Protein AF-A0AAD2Z6M3-F1 (afdb_monomer_lite)

Sequence (151 aa):
MSEIKVYGLDSSLIHDADPKDGFVVDVVRFNDYVELEKKYQALVGENAAAIEAVRIFSNATEQLTEIIGDEIGMDGVSKLLHGFSIVGSMPATTQALNEIKAQGVDEFAAEMESITDIDSLGKTRKRIAHRFITLATKFAASLRGSHEIKS

pLDDT: mean 70.18, std 15.25, range [37.12, 94.5]

Radius of gyration: 27.06 Å; chains: 1; bounding box: 50×59×63 Å

Foldseek 3Di:
DDDDDDDDDDPVVDDDDDPPPPDDDPDDDPVVVVVVVVVVVVVVVVVVVVVVVVVVVVVVCVVCPVPVCPPPHPVNVVVVVVVVVPVVCPVVVQLVVLLVQLVVLLVVLVVLVVVLPPPPDDPVRSVVSVVVSVVSNVSSCVSNVNDPPDD

Structure (mmCIF, N/CA/C/O backbone):
data_AF-A0AAD2Z6M3-F1
#
_entry.id   AF-A0AAD2Z6M3-F1
#
loop_
_atom_site.group_PDB
_atom_site.id
_atom_site.type_symbol
_atom_site.label_atom_id
_atom_site.label_alt_id
_atom_site.label_comp_id
_atom_site.label_asym_id
_atom_site.label_entity_id
_atom_site.label_seq_id
_atom_site.pdbx_PDB_ins_code
_atom_site.Cartn_x
_atom_site.Cartn_y
_atom_site.Cartn_z
_atom_site.occupancy
_atom_site.B_iso_or_equiv
_atom_site.auth_seq_id
_atom_site.auth_comp_id
_atom_site.auth_asym_id
_atom_site.auth_atom_id
_atom_site.pdbx_PDB_model_num
ATOM 1 N N . MET A 1 1 ? -16.300 -17.361 -11.076 1.00 47.34 1 MET A N 1
ATOM 2 C CA . MET A 1 1 ? -15.440 -18.371 -10.431 1.00 47.34 1 MET A CA 1
ATOM 3 C C . MET A 1 1 ? -15.048 -19.379 -11.490 1.00 47.34 1 MET A C 1
ATOM 5 O O . MET A 1 1 ? -15.938 -19.941 -12.114 1.00 47.34 1 MET A O 1
ATOM 9 N N . SER A 1 2 ? -13.755 -19.517 -11.772 1.00 53.88 2 SER A N 1
ATOM 10 C CA . SER A 1 2 ? -13.222 -20.577 -12.631 1.00 53.88 2 SER A CA 1
ATOM 11 C C . SER A 1 2 ? -13.337 -21.929 -11.921 1.00 53.88 2 SER A C 1
ATOM 13 O O . SER A 1 2 ? -13.217 -22.007 -10.701 1.00 53.88 2 SER A O 1
ATOM 15 N N . GLU A 1 3 ? -13.606 -22.989 -12.678 1.00 65.31 3 GLU A N 1
ATOM 16 C CA . GLU A 1 3 ? -13.746 -24.352 -12.160 1.00 65.31 3 GLU A CA 1
ATOM 17 C C . GLU A 1 3 ? -12.378 -24.876 -11.681 1.00 65.31 3 GLU A C 1
ATOM 19 O O . GLU A 1 3 ? -11.457 -25.056 -12.481 1.00 65.31 3 GLU A O 1
ATOM 24 N N . ILE A 1 4 ? -12.218 -25.075 -10.367 1.00 69.88 4 ILE A N 1
ATOM 25 C CA . ILE A 1 4 ? -10.984 -25.614 -9.777 1.00 69.88 4 ILE A CA 1
ATOM 26 C C . ILE A 1 4 ? -10.975 -27.130 -9.988 1.00 69.88 4 ILE A C 1
ATOM 28 O O . ILE A 1 4 ? -11.809 -27.848 -9.438 1.00 69.88 4 ILE A O 1
ATOM 32 N N . LYS A 1 5 ? -10.016 -27.631 -10.772 1.00 72.38 5 LYS A N 1
ATOM 33 C CA . LYS A 1 5 ? -9.796 -29.072 -10.950 1.00 72.38 5 LYS A CA 1
ATOM 34 C C . LYS A 1 5 ? -8.909 -29.598 -9.822 1.00 72.38 5 LYS A C 1
ATOM 36 O O . LYS A 1 5 ? -7.751 -29.203 -9.720 1.00 72.38 5 LYS A O 1
ATOM 41 N N . VAL A 1 6 ? -9.453 -30.488 -8.995 1.00 68.50 6 VAL A N 1
ATOM 42 C CA . VAL A 1 6 ? -8.721 -31.167 -7.916 1.00 68.50 6 VAL A CA 1
ATOM 43 C C . VAL A 1 6 ? -8.218 -32.512 -8.433 1.00 68.50 6 VAL A C 1
ATOM 45 O O . VAL A 1 6 ? -9.012 -33.339 -8.878 1.00 68.50 6 VAL A O 1
ATOM 48 N N . TYR A 1 7 ? -6.906 -32.735 -8.370 1.00 71.56 7 TYR A N 1
ATOM 49 C CA . TYR A 1 7 ? -6.275 -33.999 -8.751 1.00 71.56 7 TYR A CA 1
ATOM 50 C C . TYR A 1 7 ? -5.753 -34.707 -7.500 1.00 71.56 7 TYR A C 1
ATOM 52 O O . TYR A 1 7 ? -5.082 -34.092 -6.673 1.00 71.56 7 TYR A O 1
ATOM 60 N N . GLY A 1 8 ? -6.075 -35.992 -7.351 1.00 62.91 8 GLY A N 1
ATOM 61 C CA . GLY A 1 8 ? -5.539 -36.825 -6.276 1.00 62.91 8 GLY A CA 1
ATOM 62 C C . GLY A 1 8 ? -4.151 -37.345 -6.639 1.00 62.91 8 GLY A C 1
ATOM 63 O O . GLY A 1 8 ? -3.982 -37.955 -7.693 1.00 62.91 8 GLY A O 1
ATOM 64 N N . LEU A 1 9 ? -3.176 -37.118 -5.764 1.00 66.06 9 LEU A N 1
ATOM 65 C CA . LEU A 1 9 ? -1.836 -37.699 -5.829 1.00 66.06 9 LEU A CA 1
ATOM 66 C C . LEU A 1 9 ? -1.595 -38.492 -4.545 1.00 66.06 9 LEU A C 1
ATOM 68 O O . LEU A 1 9 ? -2.101 -38.119 -3.484 1.00 66.06 9 LEU A O 1
ATOM 72 N N . ASP A 1 10 ? -0.839 -39.584 -4.635 1.00 69.94 10 ASP A N 1
ATOM 73 C CA . ASP A 1 10 ? -0.388 -40.293 -3.439 1.00 69.94 10 ASP A CA 1
ATOM 74 C C . ASP A 1 10 ? 0.519 -39.360 -2.622 1.00 69.94 10 ASP A C 1
ATOM 76 O O . ASP A 1 10 ? 1.448 -38.756 -3.161 1.00 69.94 10 ASP A O 1
ATOM 80 N N . SER A 1 11 ? 0.247 -39.230 -1.321 1.00 62.31 11 SER A N 1
ATOM 81 C CA . SER A 1 11 ? 1.047 -38.402 -0.417 1.00 62.31 11 SER A CA 1
ATOM 82 C C . SER A 1 11 ? 2.514 -38.832 -0.378 1.00 62.31 11 SER A C 1
ATOM 84 O O . SER A 1 11 ? 3.353 -38.009 -0.022 1.00 62.31 11 SER A O 1
ATOM 86 N N . SER A 1 12 ? 2.839 -40.082 -0.724 1.00 66.31 12 SER A N 1
ATOM 87 C CA . SER A 1 12 ? 4.222 -40.558 -0.817 1.00 66.31 12 SER A CA 1
ATOM 88 C C . SER A 1 12 ? 4.989 -39.991 -2.016 1.00 66.31 12 SER A C 1
ATOM 90 O O . SER A 1 12 ? 6.202 -40.158 -2.082 1.00 66.31 12 SER A O 1
ATOM 92 N N . LEU A 1 13 ? 4.294 -39.373 -2.979 1.00 63.88 13 LEU A N 1
ATOM 93 C CA . LEU A 1 13 ? 4.877 -38.731 -4.164 1.00 63.88 13 LEU A CA 1
ATOM 94 C C . LEU A 1 13 ? 5.150 -37.234 -3.949 1.00 63.88 13 LEU A C 1
ATOM 96 O O . LEU A 1 13 ? 5.677 -36.583 -4.846 1.00 63.88 13 LEU A O 1
ATOM 100 N N . ILE A 1 14 ? 4.757 -36.683 -2.795 1.00 64.38 14 ILE A N 1
ATOM 101 C CA . ILE A 1 14 ? 4.993 -35.287 -2.418 1.00 64.38 14 ILE A CA 1
ATOM 102 C C . ILE A 1 14 ? 6.101 -35.277 -1.363 1.00 64.38 14 ILE A C 1
ATOM 104 O O . ILE A 1 14 ? 5.841 -35.456 -0.171 1.00 64.38 14 ILE A O 1
ATOM 108 N N . HIS A 1 15 ? 7.338 -35.091 -1.811 1.00 64.19 15 HIS A N 1
ATOM 109 C CA . HIS A 1 15 ? 8.513 -34.877 -0.966 1.00 64.19 15 HIS A CA 1
ATOM 110 C C . HIS A 1 15 ? 8.979 -33.420 -1.049 1.00 64.19 15 HIS A C 1
ATOM 112 O O . HIS A 1 15 ? 8.623 -32.700 -1.981 1.00 64.19 15 HIS A O 1
ATOM 118 N N . ASP A 1 16 ? 9.755 -32.978 -0.057 1.00 67.12 16 ASP A N 1
ATOM 119 C CA . ASP A 1 16 ? 10.394 -31.661 -0.106 1.00 67.12 16 ASP A CA 1
ATOM 120 C C . ASP A 1 16 ? 11.287 -31.586 -1.349 1.00 67.12 16 ASP A C 1
ATOM 122 O O . ASP A 1 16 ? 12.074 -32.499 -1.601 1.00 67.12 16 ASP A O 1
ATOM 126 N N . ALA A 1 17 ? 11.146 -30.519 -2.137 1.00 60.12 17 ALA A N 1
ATOM 127 C CA . ALA A 1 17 ? 11.847 -30.387 -3.408 1.00 60.12 17 ALA A CA 1
ATOM 128 C C . ALA A 1 17 ? 13.375 -30.451 -3.212 1.00 60.12 17 ALA A C 1
ATOM 130 O O . ALA A 1 17 ? 13.959 -29.595 -2.540 1.00 60.12 17 ALA A O 1
ATOM 131 N N . ASP A 1 18 ? 14.034 -31.443 -3.822 1.00 61.88 18 ASP A N 1
ATOM 132 C CA . ASP A 1 18 ? 15.492 -31.460 -3.956 1.00 61.88 18 ASP A CA 1
ATOM 133 C C . ASP A 1 18 ? 15.870 -30.569 -5.155 1.00 61.88 18 ASP A C 1
ATOM 135 O O . ASP A 1 18 ? 15.260 -30.687 -6.221 1.00 61.88 18 ASP A O 1
ATOM 139 N N . PRO A 1 19 ? 16.889 -29.697 -5.042 1.00 58.00 19 PRO A N 1
ATOM 140 C CA . PRO A 1 19 ? 17.395 -28.889 -6.156 1.00 58.00 19 PRO A CA 1
ATOM 141 C C . PRO A 1 19 ? 17.733 -29.659 -7.447 1.00 58.00 19 PRO A C 1
ATOM 143 O O . PRO A 1 19 ? 17.956 -29.034 -8.484 1.00 58.00 19 PRO A O 1
ATOM 146 N N . LYS A 1 20 ? 17.835 -30.993 -7.397 1.00 62.56 20 LYS A N 1
ATOM 147 C CA . LYS A 1 20 ? 18.100 -31.867 -8.549 1.00 62.56 20 LYS A CA 1
ATOM 148 C C . LYS A 1 20 ? 16.850 -32.418 -9.243 1.00 62.56 20 LYS A C 1
ATOM 150 O O . LYS A 1 20 ? 17.004 -33.063 -10.283 1.00 62.56 20 LYS A O 1
ATOM 155 N N . ASP A 1 21 ? 15.649 -32.179 -8.723 1.00 61.59 21 ASP A N 1
ATOM 156 C CA . ASP A 1 21 ? 14.420 -32.635 -9.370 1.00 61.59 21 ASP A CA 1
ATOM 157 C C . ASP A 1 21 ? 14.119 -31.782 -10.612 1.00 61.59 21 ASP A C 1
ATOM 159 O O . ASP A 1 21 ? 13.891 -30.577 -10.546 1.00 61.59 21 ASP A O 1
ATOM 163 N N . GLY A 1 22 ? 14.142 -32.422 -11.787 1.00 58.34 22 GLY A N 1
ATOM 164 C CA . GLY A 1 22 ? 14.069 -31.759 -13.098 1.00 58.34 22 GLY A CA 1
ATOM 165 C C . GLY A 1 22 ? 12.749 -31.039 -13.412 1.00 58.34 22 GLY A C 1
ATOM 166 O O . GLY A 1 22 ? 12.673 -30.356 -14.430 1.00 58.34 22 GLY A O 1
ATOM 167 N N . PHE A 1 23 ? 11.731 -31.174 -12.557 1.00 53.47 23 PHE A N 1
ATOM 168 C CA . PHE A 1 23 ? 10.471 -30.433 -12.621 1.00 53.47 23 PHE A CA 1
ATOM 169 C C . PHE A 1 23 ? 9.978 -30.136 -11.201 1.00 53.47 23 PHE A C 1
ATOM 171 O O . PHE A 1 23 ? 9.395 -31.001 -10.552 1.00 53.47 23 PHE A O 1
ATOM 178 N N . VAL A 1 24 ? 10.189 -28.906 -10.729 1.00 55.12 24 VAL A N 1
ATOM 179 C CA . VAL A 1 24 ? 9.613 -28.423 -9.467 1.00 55.12 24 VAL A CA 1
ATOM 180 C C . VAL A 1 24 ? 8.245 -27.822 -9.778 1.00 55.12 24 VAL A C 1
ATOM 182 O O . VAL A 1 24 ? 8.143 -26.814 -10.476 1.00 55.12 24 VAL A O 1
ATOM 185 N N . VAL A 1 25 ? 7.186 -28.469 -9.302 1.00 61.00 25 VAL A N 1
ATOM 186 C CA . VAL A 1 25 ? 5.831 -27.910 -9.291 1.00 61.00 25 VAL A CA 1
ATOM 187 C C . VAL A 1 25 ? 5.491 -27.644 -7.832 1.00 61.00 25 VAL A C 1
ATOM 189 O O . VAL A 1 25 ? 5.510 -28.576 -7.032 1.00 61.00 25 VAL A O 1
ATOM 192 N N . ASP A 1 26 ? 5.183 -26.395 -7.484 1.00 64.00 26 ASP A N 1
ATOM 193 C CA . ASP A 1 26 ? 4.732 -26.047 -6.135 1.00 64.00 26 ASP A CA 1
ATOM 194 C C . ASP A 1 26 ? 3.336 -26.638 -5.905 1.00 64.00 26 ASP A C 1
ATOM 196 O O . ASP A 1 26 ? 2.315 -26.099 -6.342 1.00 64.00 26 ASP A O 1
ATOM 200 N N . VAL A 1 27 ? 3.292 -27.799 -5.254 1.00 67.44 27 VAL A N 1
ATOM 201 C CA . VAL A 1 27 ? 2.047 -28.483 -4.902 1.00 67.44 27 VAL A CA 1
ATOM 202 C C . VAL A 1 27 ? 1.673 -28.117 -3.471 1.00 67.44 27 VAL A C 1
ATOM 204 O O . VAL A 1 27 ? 2.374 -28.456 -2.521 1.00 67.44 27 VAL A O 1
ATOM 207 N N . VAL A 1 28 ? 0.530 -27.452 -3.304 1.00 67.88 28 VAL A N 1
ATOM 208 C CA . VAL A 1 28 ? -0.054 -27.169 -1.987 1.00 67.88 28 VAL A CA 1
ATOM 209 C C . VAL A 1 28 ? -0.990 -28.311 -1.607 1.00 67.88 28 VAL A C 1
ATOM 211 O O . VAL A 1 28 ? -1.825 -28.739 -2.409 1.00 67.88 28 VAL A O 1
ATOM 214 N N . ARG A 1 29 ? -0.883 -28.811 -0.372 1.00 74.31 29 ARG A N 1
ATOM 215 C CA . ARG A 1 29 ? -1.809 -29.834 0.122 1.00 74.31 29 ARG A CA 1
ATOM 216 C C . ARG A 1 29 ? -3.206 -29.234 0.234 1.00 74.31 29 ARG A C 1
ATOM 218 O O . ARG A 1 29 ? -3.386 -28.136 0.755 1.00 74.31 29 ARG A O 1
ATOM 225 N N . PHE A 1 30 ? -4.215 -29.992 -0.189 1.00 73.06 30 PHE A N 1
ATOM 226 C CA . PHE A 1 30 ? -5.612 -29.553 -0.124 1.00 73.06 30 PHE A CA 1
ATOM 227 C C . PHE A 1 30 ? -6.024 -29.106 1.290 1.00 73.06 30 PHE A C 1
ATOM 229 O O . PHE A 1 30 ? -6.705 -28.096 1.440 1.00 73.06 30 PHE A O 1
ATOM 236 N N . ASN A 1 31 ? -5.565 -29.808 2.332 1.00 75.19 31 ASN A N 1
ATOM 237 C CA . ASN A 1 31 ? -5.872 -29.450 3.718 1.00 75.19 31 ASN A CA 1
ATOM 238 C C . ASN A 1 31 ? -5.305 -28.081 4.124 1.00 75.19 31 ASN A C 1
ATOM 240 O O . ASN A 1 31 ? -6.011 -27.322 4.785 1.00 75.19 31 ASN A O 1
ATOM 244 N N . ASP A 1 32 ? -4.087 -27.750 3.691 1.00 77.56 32 ASP A N 1
ATOM 245 C CA . ASP A 1 32 ? -3.445 -26.464 3.992 1.00 77.56 32 ASP A CA 1
ATOM 246 C C . ASP A 1 32 ? -4.199 -25.322 3.300 1.00 77.56 32 ASP A C 1
ATOM 248 O O . ASP A 1 32 ? -4.439 -24.271 3.893 1.00 77.56 32 ASP A O 1
ATOM 252 N N . TYR A 1 33 ? -4.661 -25.560 2.067 1.00 81.56 33 TYR A N 1
ATOM 253 C CA . TYR A 1 33 ? -5.502 -24.614 1.337 1.00 81.56 33 TYR A CA 1
ATOM 254 C C . TYR A 1 33 ? -6.864 -24.408 2.014 1.00 81.56 33 TYR A C 1
ATOM 256 O O . TYR A 1 33 ? -7.311 -23.276 2.171 1.00 81.56 33 TYR A O 1
ATOM 264 N N . VAL A 1 34 ? -7.512 -25.482 2.479 1.00 80.06 34 VAL A N 1
ATOM 265 C CA . VAL A 1 34 ? -8.781 -25.394 3.224 1.00 80.06 34 VAL A CA 1
ATOM 266 C C . VAL A 1 34 ? -8.610 -24.627 4.537 1.00 80.06 34 VAL A C 1
ATOM 268 O O . VAL A 1 34 ? -9.497 -23.866 4.926 1.00 80.06 34 VAL A O 1
ATOM 271 N N . GLU A 1 35 ? -7.494 -24.813 5.243 1.00 79.38 35 GLU A N 1
ATOM 272 C CA . GLU A 1 35 ? -7.205 -24.061 6.465 1.00 79.38 35 GLU A CA 1
ATOM 273 C C . GLU A 1 35 ? -6.933 -22.580 6.173 1.00 79.38 35 GLU A C 1
ATOM 275 O O . GLU A 1 35 ? -7.446 -21.706 6.877 1.00 79.38 35 GLU A O 1
ATOM 280 N N . LEU A 1 36 ? -6.173 -22.290 5.114 1.00 82.75 36 LEU A N 1
ATOM 281 C CA . LEU A 1 36 ? -5.898 -20.928 4.672 1.00 82.75 36 LEU A CA 1
ATOM 282 C C . LEU A 1 36 ? -7.178 -20.202 4.244 1.00 82.75 36 LEU A C 1
ATOM 284 O O . LEU A 1 36 ? -7.392 -19.068 4.663 1.00 82.75 36 LEU A O 1
ATOM 288 N N . GLU A 1 37 ? -8.060 -20.866 3.495 1.00 84.06 37 GLU A N 1
ATOM 289 C CA . GLU A 1 37 ? -9.357 -20.317 3.088 1.00 84.06 37 GLU A CA 1
ATOM 290 C C . GLU A 1 37 ? -10.221 -19.984 4.313 1.00 84.06 37 GLU A C 1
ATOM 292 O O . GLU A 1 37 ? -10.791 -18.900 4.395 1.00 84.06 37 GLU A O 1
ATOM 297 N N . LYS A 1 38 ? -10.260 -20.852 5.335 1.00 78.56 38 LYS A N 1
ATOM 298 C CA . LYS A 1 38 ? -10.978 -20.555 6.590 1.00 78.56 38 LYS A CA 1
ATOM 299 C C . LYS A 1 38 ? -10.429 -19.315 7.297 1.00 78.56 38 LYS A C 1
ATOM 301 O O . LYS A 1 38 ? -11.212 -18.485 7.755 1.00 78.56 38 LYS A O 1
ATOM 306 N N . LYS A 1 39 ? -9.101 -19.183 7.387 1.00 76.94 39 LYS A N 1
ATOM 307 C CA . LYS A 1 39 ? -8.446 -18.003 7.981 1.00 76.94 39 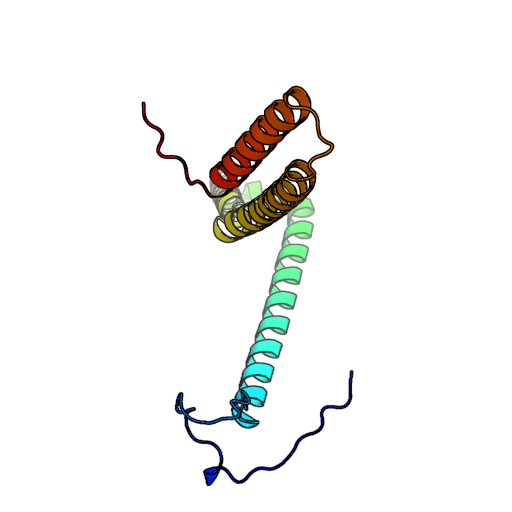LYS A CA 1
ATOM 308 C C . LYS A 1 39 ? -8.724 -16.743 7.162 1.00 76.94 39 LYS A C 1
ATOM 310 O O . LYS A 1 39 ? -8.994 -15.694 7.738 1.00 76.94 39 LYS A O 1
ATOM 315 N N . TYR A 1 40 ? -8.712 -16.855 5.836 1.00 83.44 40 TYR A N 1
ATOM 316 C CA . TYR A 1 40 ? -9.033 -15.759 4.929 1.00 83.44 40 TYR A CA 1
ATOM 317 C C . TYR A 1 40 ? -10.482 -15.286 5.099 1.00 83.44 40 TYR A C 1
ATOM 319 O O . TYR A 1 40 ? -10.717 -14.092 5.263 1.00 83.44 40 TYR A O 1
ATOM 327 N N . GLN A 1 41 ? -11.447 -16.208 5.155 1.00 78.25 41 GLN A N 1
ATOM 328 C CA . GLN A 1 41 ? -12.857 -15.878 5.390 1.00 78.25 41 GLN A CA 1
ATOM 329 C C . GLN 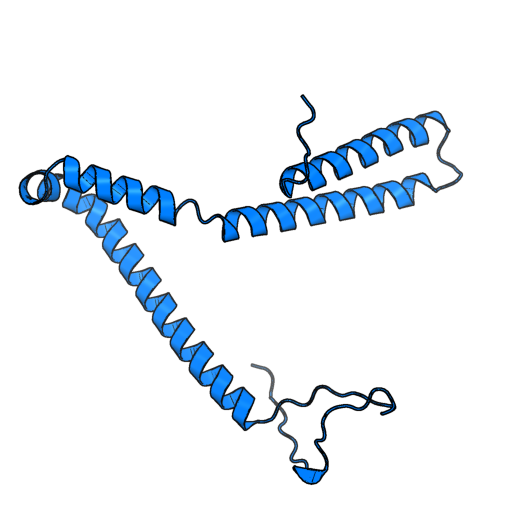A 1 41 ? -13.084 -15.232 6.764 1.00 78.25 41 GLN A C 1
ATOM 331 O O . GLN A 1 41 ? -13.849 -14.272 6.870 1.00 78.25 41 GLN A O 1
ATOM 336 N N . ALA A 1 42 ? -12.391 -15.701 7.808 1.00 74.19 42 ALA A N 1
ATOM 337 C CA . ALA A 1 42 ? -12.425 -15.063 9.124 1.00 74.19 42 ALA A CA 1
ATOM 338 C C . ALA A 1 42 ? -11.894 -13.620 9.067 1.00 74.19 42 ALA A C 1
ATOM 340 O O . ALA A 1 42 ? -12.564 -12.704 9.539 1.00 74.19 42 ALA A O 1
ATOM 341 N N . LEU A 1 43 ? -10.755 -13.400 8.402 1.00 79.25 43 LEU A N 1
ATOM 342 C CA . LEU A 1 43 ? -10.161 -12.073 8.230 1.00 79.25 43 LEU A CA 1
ATOM 343 C C . LEU A 1 43 ? -11.062 -11.127 7.422 1.00 79.25 43 LEU A C 1
ATOM 345 O O . LEU A 1 43 ? -11.188 -9.953 7.763 1.00 79.25 43 LEU A O 1
ATOM 349 N N . VAL A 1 44 ? -11.712 -11.620 6.364 1.00 81.06 44 VAL A N 1
ATOM 350 C CA . VAL A 1 44 ? -12.687 -10.840 5.583 1.00 81.06 44 VAL A CA 1
ATOM 351 C C . VAL A 1 44 ? -13.870 -10.423 6.461 1.00 81.06 44 VAL A C 1
ATOM 353 O O . VAL A 1 44 ? -14.282 -9.263 6.411 1.00 81.06 44 VAL A O 1
ATOM 356 N N . GLY A 1 45 ? -14.381 -11.334 7.295 1.00 71.00 45 GLY A N 1
ATOM 357 C CA . GLY A 1 45 ? -15.448 -11.043 8.254 1.00 71.00 45 GLY A CA 1
ATOM 358 C C . GLY A 1 45 ? -15.046 -9.993 9.293 1.00 71.00 45 GLY A C 1
ATOM 359 O O . GLY A 1 45 ? -15.785 -9.035 9.522 1.00 71.00 45 GLY A O 1
ATOM 360 N N . GLU A 1 46 ? -13.854 -10.125 9.874 1.00 65.06 46 GLU A N 1
ATOM 361 C CA . GLU A 1 46 ? -13.308 -9.158 10.832 1.00 65.06 46 GLU A CA 1
ATOM 362 C C . GLU A 1 46 ? -13.083 -7.781 10.198 1.00 65.06 46 GLU A C 1
ATOM 364 O O . GLU A 1 46 ? -13.442 -6.762 10.788 1.00 65.06 46 GLU A O 1
ATOM 369 N N . ASN A 1 47 ? -12.560 -7.729 8.972 1.00 77.00 47 ASN A N 1
ATOM 370 C CA . ASN A 1 47 ? -12.321 -6.472 8.268 1.00 77.00 47 ASN A CA 1
ATOM 371 C C . ASN A 1 47 ? -13.637 -5.764 7.900 1.00 77.00 47 ASN A C 1
ATOM 373 O O . ASN A 1 47 ? -13.751 -4.551 8.053 1.00 77.00 47 ASN A O 1
ATOM 377 N N . ALA A 1 48 ? -14.666 -6.508 7.481 1.00 71.19 48 ALA A N 1
ATOM 378 C CA . ALA A 1 48 ? -15.996 -5.947 7.243 1.00 71.19 48 ALA A CA 1
ATOM 379 C C . ALA A 1 48 ? -16.615 -5.370 8.530 1.00 71.19 48 ALA A C 1
ATOM 381 O O . ALA A 1 48 ? -17.179 -4.275 8.507 1.00 71.19 48 ALA A O 1
ATOM 382 N N . ALA A 1 49 ? -16.461 -6.065 9.663 1.00 62.47 49 ALA A N 1
ATOM 383 C CA . ALA A 1 49 ? -16.906 -5.572 10.965 1.00 62.47 49 ALA A CA 1
ATOM 384 C C . ALA A 1 49 ? -16.125 -4.325 11.413 1.00 62.47 49 ALA A C 1
ATOM 386 O O . ALA A 1 49 ? -16.721 -3.390 11.945 1.00 62.47 49 ALA A O 1
ATOM 387 N N . ALA A 1 50 ? -14.815 -4.275 11.159 1.00 70.00 50 ALA A N 1
ATOM 388 C CA . ALA A 1 50 ? -13.981 -3.113 11.448 1.00 70.00 50 ALA A CA 1
ATOM 389 C C . ALA A 1 50 ? -14.376 -1.896 10.596 1.00 70.00 50 ALA A C 1
ATOM 391 O O . ALA A 1 50 ? -14.513 -0.796 11.130 1.00 70.00 50 ALA A O 1
ATOM 392 N N . ILE A 1 51 ? -14.628 -2.088 9.297 1.00 77.06 51 ILE A N 1
ATOM 393 C CA . ILE A 1 51 ? -15.119 -1.033 8.396 1.00 77.06 51 ILE A CA 1
ATOM 394 C C . ILE A 1 51 ? -16.467 -0.497 8.884 1.00 77.06 51 ILE A C 1
ATOM 396 O O . ILE A 1 51 ? -16.644 0.719 8.959 1.00 77.06 51 ILE A O 1
ATOM 400 N N . GLU A 1 52 ? -17.394 -1.374 9.280 1.00 61.81 52 GLU A N 1
ATOM 401 C CA . GLU A 1 52 ? -18.677 -0.918 9.819 1.00 61.81 52 GLU A CA 1
ATOM 402 C C . GLU A 1 52 ? -18.563 -0.233 11.171 1.00 61.81 52 GLU A C 1
ATOM 404 O O . GLU A 1 52 ? -19.240 0.770 11.391 1.00 61.81 52 GLU A O 1
ATOM 409 N N . ALA A 1 53 ? -17.676 -0.692 12.052 1.00 60.62 53 ALA A N 1
ATOM 410 C CA . ALA A 1 53 ? -17.387 0.013 13.292 1.00 60.62 53 ALA A CA 1
ATOM 411 C C . ALA A 1 53 ? -16.847 1.426 13.012 1.00 60.62 53 ALA A C 1
ATOM 413 O O . ALA A 1 53 ? -17.305 2.385 13.629 1.00 60.62 53 ALA A O 1
ATOM 414 N N . VAL A 1 54 ? -15.947 1.579 12.034 1.00 66.06 54 VAL A N 1
ATOM 415 C CA . VAL A 1 54 ? -15.413 2.882 11.603 1.00 66.06 54 VAL A CA 1
ATOM 416 C C . VAL A 1 54 ? -16.500 3.760 10.983 1.00 66.06 54 VAL A C 1
ATOM 418 O O . VAL A 1 54 ? -16.562 4.948 11.290 1.00 66.06 54 VAL A O 1
ATOM 421 N N . ARG A 1 55 ? -17.399 3.207 10.161 1.00 63.50 55 ARG A N 1
ATOM 422 C CA . ARG A 1 55 ? -18.517 3.956 9.564 1.00 63.50 55 ARG A CA 1
ATOM 423 C C . ARG A 1 55 ? -19.521 4.419 10.618 1.00 63.50 55 ARG A C 1
ATOM 425 O O . ARG A 1 55 ? -19.927 5.580 10.608 1.00 63.50 55 ARG A O 1
ATOM 432 N N . ILE A 1 56 ? -19.914 3.530 11.533 1.00 54.66 56 ILE A N 1
ATOM 433 C CA . ILE A 1 56 ? -20.788 3.861 12.666 1.00 54.66 56 ILE A CA 1
ATOM 434 C C . ILE A 1 56 ? -20.127 4.943 13.516 1.00 54.66 56 ILE A C 1
ATOM 436 O O . ILE A 1 56 ? -20.784 5.922 13.850 1.00 54.66 56 ILE A O 1
ATOM 440 N N . PHE A 1 57 ? -18.829 4.821 13.796 1.00 49.84 57 PHE A N 1
ATOM 441 C CA . PHE A 1 57 ? -18.079 5.819 14.549 1.00 49.84 57 PHE A CA 1
ATOM 442 C C . PHE A 1 57 ? -18.015 7.168 13.822 1.00 49.84 57 PHE A C 1
ATOM 444 O O . PHE A 1 57 ? -18.262 8.193 14.450 1.00 49.84 57 PHE A O 1
ATOM 451 N N . SER A 1 58 ? -17.768 7.175 12.507 1.00 54.03 58 SER A N 1
ATOM 452 C CA . SER A 1 58 ? -17.735 8.377 11.658 1.00 54.03 58 SER A CA 1
ATOM 453 C C . SER A 1 58 ? -19.082 9.105 11.625 1.00 54.03 58 SER A C 1
ATOM 455 O O . SER A 1 58 ? -19.127 10.328 11.701 1.00 54.03 58 SER A O 1
ATOM 457 N N . ASN A 1 59 ? -20.187 8.362 11.549 1.00 48.84 59 ASN A N 1
ATOM 458 C CA . ASN A 1 59 ? -21.534 8.933 11.598 1.00 48.84 59 ASN A CA 1
ATOM 459 C C . ASN A 1 59 ? -21.906 9.392 13.014 1.00 48.84 59 ASN A C 1
ATOM 461 O O . ASN A 1 59 ? -22.596 10.392 13.191 1.00 48.84 59 ASN A O 1
ATOM 465 N N . ALA A 1 60 ? -21.423 8.679 14.033 1.00 48.25 60 ALA A N 1
ATOM 466 C CA . ALA A 1 60 ? -21.590 9.077 15.418 1.00 48.25 60 ALA A CA 1
ATOM 467 C C . ALA A 1 60 ? -20.798 10.360 15.727 1.00 48.25 60 ALA A C 1
ATOM 469 O O . ALA A 1 60 ? -21.275 11.171 16.507 1.00 48.25 60 ALA A O 1
ATOM 470 N N . THR A 1 61 ? -19.652 10.610 15.078 1.00 47.84 61 THR A N 1
ATOM 471 C CA . THR A 1 61 ? -18.832 11.821 15.295 1.00 47.84 61 THR A CA 1
ATOM 472 C C . THR A 1 61 ? -19.569 13.112 14.909 1.00 47.84 61 THR A C 1
ATOM 474 O O . THR A 1 61 ? -19.407 14.131 15.577 1.00 47.84 61 THR A O 1
ATOM 477 N N . GLU A 1 62 ? -20.434 13.066 13.892 1.00 50.06 62 GLU A N 1
ATOM 478 C CA . GLU A 1 62 ? -21.258 14.209 13.465 1.00 50.06 62 GLU A CA 1
ATOM 479 C C . GLU A 1 62 ? -22.372 14.542 14.478 1.00 50.06 62 GLU A C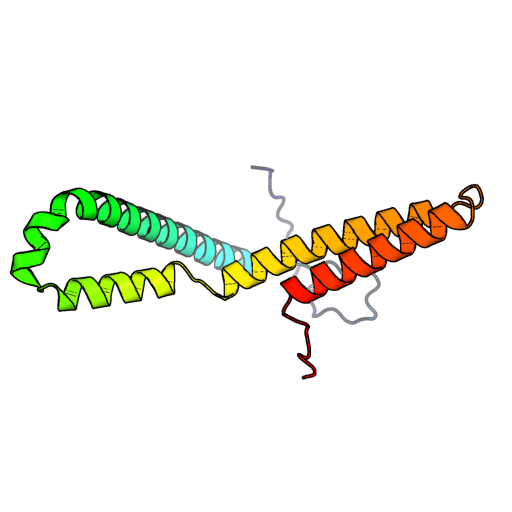 1
ATOM 481 O O . GLU A 1 62 ? -22.705 15.707 14.674 1.00 50.06 62 GLU A O 1
ATOM 486 N N . GLN A 1 63 ? -22.903 13.531 15.178 1.00 47.38 63 GLN A N 1
ATOM 487 C CA . GLN A 1 63 ? -23.941 13.695 16.209 1.00 47.38 63 GLN A CA 1
ATOM 488 C C . GLN A 1 63 ? -23.375 13.913 17.625 1.00 47.38 63 GLN A C 1
ATOM 490 O O . GLN A 1 63 ? -24.042 14.491 18.477 1.00 47.38 63 GLN A O 1
ATOM 495 N N . LEU A 1 64 ? -22.148 13.460 17.900 1.00 47.00 64 LEU A N 1
ATOM 496 C CA . LEU A 1 64 ? -21.568 13.400 19.247 1.00 47.00 64 LEU A CA 1
ATOM 497 C C . LEU A 1 64 ? -20.676 14.591 19.625 1.00 47.00 64 LEU A C 1
ATOM 499 O O . LEU A 1 64 ? -20.240 14.667 20.772 1.00 47.00 64 LEU A O 1
ATOM 503 N N . THR A 1 65 ? -20.405 15.528 18.714 1.00 49.47 65 THR A N 1
ATOM 504 C CA . THR A 1 65 ? -19.549 16.694 19.017 1.00 49.47 65 THR A CA 1
ATOM 505 C C . THR A 1 65 ? -20.158 17.604 20.100 1.00 49.47 65 THR A C 1
ATOM 507 O O . THR A 1 65 ? -19.417 18.216 20.863 1.00 49.47 65 THR A O 1
ATOM 510 N N . GLU A 1 66 ? -21.488 17.634 20.242 1.00 51.72 66 GLU A N 1
ATOM 511 C CA . GLU A 1 66 ? -22.171 18.326 21.351 1.00 51.72 66 GLU A CA 1
ATOM 512 C C . GLU A 1 66 ? -22.248 17.493 22.643 1.00 51.72 66 GLU A C 1
ATOM 514 O O . GLU A 1 66 ? -22.155 18.052 23.728 1.00 51.72 66 GLU A O 1
ATOM 519 N N . ILE A 1 67 ? -22.374 16.164 22.554 1.00 51.47 67 ILE A N 1
ATOM 520 C CA . ILE A 1 67 ? -22.620 15.292 23.722 1.00 51.47 67 ILE A CA 1
ATOM 521 C C . ILE A 1 67 ? -21.309 14.899 24.435 1.00 51.47 67 ILE A C 1
ATOM 523 O O . ILE A 1 67 ? -21.255 14.823 25.658 1.00 51.47 67 ILE A O 1
ATOM 527 N N . ILE A 1 68 ? -20.215 14.681 23.695 1.00 48.81 68 ILE A N 1
ATOM 528 C CA . ILE A 1 68 ? -18.933 14.190 24.243 1.00 48.81 68 ILE A CA 1
ATOM 529 C C . ILE A 1 68 ? -18.192 15.249 25.079 1.00 48.81 68 ILE A C 1
ATOM 531 O O . ILE A 1 68 ? -17.423 14.896 25.980 1.00 48.81 68 ILE A O 1
ATOM 535 N N . GLY A 1 69 ? -18.423 16.538 24.808 1.00 52.53 69 GLY A N 1
ATOM 536 C CA . GLY A 1 69 ? -17.824 17.640 25.567 1.00 52.53 69 GLY A CA 1
ATOM 537 C C . GLY A 1 69 ? -18.170 17.604 27.058 1.00 52.53 69 GLY A C 1
ATOM 538 O O . GLY A 1 69 ? -17.311 17.926 27.882 1.00 52.53 69 GLY A O 1
ATOM 539 N N . ASP A 1 70 ? -19.370 17.126 27.392 1.00 54.50 70 ASP A N 1
ATOM 540 C CA . ASP A 1 70 ? -19.876 17.059 28.764 1.00 54.50 70 ASP A CA 1
ATOM 541 C C . ASP A 1 70 ? -19.420 15.798 29.526 1.00 54.50 70 ASP A C 1
ATOM 543 O O . ASP A 1 70 ? -19.355 15.820 30.755 1.00 54.50 70 ASP A O 1
ATOM 547 N N . GLU A 1 71 ? -19.058 14.709 28.834 1.00 54.28 71 GLU A N 1
ATOM 548 C CA . GLU A 1 71 ? -18.896 13.387 29.469 1.00 54.28 71 GLU A CA 1
ATOM 549 C C . GLU A 1 71 ? -17.435 12.926 29.650 1.00 54.28 71 GLU A C 1
ATOM 551 O O . GLU A 1 71 ? -17.118 12.249 30.628 1.00 54.28 71 GLU A O 1
ATOM 556 N N . ILE A 1 72 ? -16.507 13.318 28.765 1.00 52.66 72 ILE A N 1
ATOM 557 C CA . ILE A 1 72 ? -15.067 12.970 28.881 1.00 52.66 72 ILE A CA 1
ATOM 558 C C . ILE A 1 72 ? -14.120 14.179 28.869 1.00 52.66 72 ILE A C 1
ATOM 560 O O . ILE A 1 72 ? -12.911 14.024 29.068 1.00 52.66 72 ILE A O 1
ATOM 564 N N . GLY A 1 73 ? -14.659 15.385 28.668 1.00 59.69 73 GLY A N 1
ATOM 565 C CA . GLY A 1 73 ? -13.909 16.637 28.623 1.00 59.69 73 GLY A CA 1
ATOM 566 C C . GLY A 1 73 ? -12.951 16.767 27.427 1.00 59.69 73 GLY A C 1
ATOM 567 O O . GLY A 1 73 ? -12.575 15.803 26.757 1.00 59.69 73 GLY A O 1
ATOM 568 N N . MET A 1 74 ? -12.501 17.999 27.172 1.00 59.38 74 MET A N 1
ATOM 569 C CA . MET A 1 74 ? -11.577 18.350 26.076 1.00 59.38 74 MET A CA 1
ATOM 570 C C . MET A 1 74 ? -10.258 17.545 26.077 1.00 59.38 74 MET A C 1
ATOM 572 O O . MET A 1 74 ? -9.671 17.314 25.020 1.00 59.38 74 MET A O 1
ATOM 576 N N . ASP A 1 75 ? -9.801 17.083 27.246 1.00 57.56 75 ASP A N 1
ATOM 577 C CA . ASP A 1 75 ? -8.592 16.256 27.385 1.00 57.56 75 ASP A CA 1
ATOM 578 C C . ASP A 1 75 ? -8.794 14.828 26.832 1.00 57.56 75 ASP A C 1
ATOM 580 O O . ASP A 1 75 ? -7.887 14.252 26.227 1.00 57.56 75 ASP A O 1
ATOM 584 N N . GLY A 1 76 ? -10.008 14.273 26.960 1.00 56.19 76 GLY A N 1
ATOM 585 C CA . GLY A 1 76 ? -10.397 12.996 26.352 1.00 56.19 76 GLY A CA 1
ATOM 586 C C . GLY A 1 76 ? -10.494 13.081 24.826 1.00 56.19 76 GLY A C 1
ATOM 587 O O . GLY A 1 76 ? -9.985 12.207 24.121 1.00 56.19 76 GLY A O 1
ATOM 588 N N . VAL A 1 77 ? -11.049 14.184 24.311 1.00 58.78 77 VAL A N 1
ATOM 589 C CA . VAL A 1 77 ? -11.110 14.487 22.869 1.00 58.78 77 VAL A CA 1
ATOM 590 C C . VAL A 1 77 ? -9.705 14.607 22.269 1.00 58.78 77 VAL A C 1
ATOM 592 O O . VAL A 1 77 ? -9.430 14.043 21.211 1.00 58.78 77 VAL A O 1
ATOM 595 N N . SER A 1 78 ? -8.783 15.272 22.969 1.00 59.94 78 SER A N 1
ATOM 596 C CA . SER A 1 78 ? -7.388 15.417 22.535 1.00 59.94 78 SER A CA 1
ATOM 597 C C . SER A 1 78 ? -6.654 14.069 22.441 1.00 59.94 78 SER A C 1
ATOM 599 O O . SER A 1 78 ? -5.987 13.788 21.443 1.00 59.94 78 SER A O 1
ATOM 601 N N . LYS A 1 79 ? -6.831 13.178 23.428 1.00 55.44 79 LYS A N 1
ATOM 602 C CA . LYS A 1 79 ? -6.246 11.820 23.409 1.00 55.44 79 LYS A CA 1
ATOM 603 C C . LYS A 1 79 ? -6.813 10.955 22.283 1.00 55.44 79 LYS A C 1
ATOM 605 O O . LYS A 1 79 ? -6.061 10.201 21.666 1.00 55.44 79 LYS A O 1
ATOM 610 N N . LEU A 1 80 ? -8.105 11.097 21.981 1.00 58.53 80 LEU A N 1
ATOM 611 C CA . LEU A 1 80 ? -8.738 10.436 20.840 1.00 58.53 80 LEU A CA 1
ATOM 612 C C . LEU A 1 80 ? -8.174 10.947 19.512 1.00 58.53 80 LEU A C 1
ATOM 614 O O . LEU A 1 80 ? -7.730 10.140 18.702 1.00 58.53 80 LEU A O 1
ATOM 618 N N . LEU A 1 81 ? -8.107 12.266 19.306 1.00 59.31 81 LEU A N 1
ATOM 619 C CA . LEU A 1 81 ? -7.520 12.870 18.101 1.00 59.31 81 LEU A CA 1
ATOM 620 C C . LEU A 1 81 ? -6.048 12.476 17.907 1.00 59.31 81 LEU A C 1
ATOM 622 O O . LEU A 1 81 ? -5.615 12.208 16.786 1.00 59.31 81 LEU A O 1
ATOM 626 N N . HIS A 1 82 ? -5.284 12.372 18.995 1.00 55.81 82 HIS A N 1
ATOM 627 C CA . HIS A 1 82 ? -3.915 11.867 18.956 1.00 55.81 82 HIS A CA 1
ATOM 628 C C . HIS A 1 82 ? -3.857 10.387 18.537 1.00 55.81 82 HIS A C 1
ATOM 630 O O . HIS A 1 82 ? -3.039 10.016 17.696 1.00 55.81 82 HIS A O 1
ATOM 636 N N . GLY A 1 83 ? -4.765 9.548 19.048 1.00 55.41 83 GLY A N 1
ATOM 637 C CA . GLY A 1 83 ? -4.933 8.164 18.593 1.00 55.41 83 GLY A CA 1
ATOM 638 C C . GLY A 1 83 ? -5.296 8.063 17.105 1.00 55.41 83 GLY A C 1
ATOM 639 O O . GLY A 1 83 ? -4.708 7.258 16.384 1.00 55.41 83 GLY A O 1
ATOM 640 N N . PHE A 1 84 ? -6.183 8.935 16.615 1.00 55.97 84 PHE A N 1
ATOM 641 C CA . PHE A 1 84 ? -6.540 9.037 15.194 1.00 55.97 84 PHE A CA 1
ATOM 642 C C . PHE A 1 84 ? -5.361 9.433 14.306 1.00 55.97 84 PHE A C 1
ATOM 644 O O . PHE A 1 84 ? -5.208 8.874 13.223 1.00 55.97 84 PHE A O 1
ATOM 651 N N . SER A 1 85 ? -4.503 10.350 14.755 1.00 51.44 85 SER A N 1
ATOM 652 C CA . SER A 1 85 ? -3.293 10.735 14.018 1.00 51.44 85 SER A CA 1
ATOM 653 C C . SER A 1 85 ? -2.333 9.552 13.835 1.00 51.44 85 SER A C 1
ATOM 655 O O . SER A 1 85 ? -1.769 9.367 12.757 1.00 51.44 85 SER A O 1
ATOM 657 N N . ILE A 1 86 ? -2.207 8.691 14.850 1.00 51.53 86 ILE A N 1
ATOM 658 C CA . ILE A 1 86 ? -1.365 7.486 14.803 1.00 51.53 86 ILE A CA 1
ATOM 659 C C . ILE A 1 86 ? -1.950 6.434 13.850 1.00 51.53 86 ILE A C 1
ATOM 661 O O . ILE A 1 86 ? -1.208 5.832 13.076 1.00 51.53 86 ILE A O 1
ATOM 665 N N . VAL A 1 87 ? -3.274 6.240 13.861 1.00 50.91 87 VAL A N 1
ATOM 666 C CA . VAL A 1 87 ? -3.955 5.294 12.958 1.00 50.91 87 VAL A CA 1
ATOM 667 C C . VAL A 1 87 ? -4.001 5.813 11.516 1.00 50.91 87 VAL A C 1
ATOM 669 O O . VAL A 1 87 ? -3.862 5.028 10.587 1.00 50.91 87 VAL A O 1
ATOM 672 N N . GLY A 1 88 ? -4.134 7.125 11.302 1.00 49.44 88 GLY A N 1
ATOM 673 C CA . GLY A 1 88 ? -4.078 7.743 9.971 1.00 49.44 88 GLY A CA 1
ATOM 674 C C . GLY A 1 88 ? -2.666 7.791 9.375 1.00 49.44 88 GLY A C 1
ATOM 675 O O . GLY A 1 88 ? -2.509 7.798 8.156 1.00 49.44 88 GLY A O 1
ATOM 676 N N . SER A 1 89 ? -1.633 7.762 10.219 1.00 52.06 89 SER A N 1
ATOM 677 C CA . SER A 1 89 ? -0.223 7.819 9.820 1.00 52.06 89 SER A CA 1
ATOM 678 C C . SER A 1 89 ? 0.433 6.440 9.880 1.00 52.06 89 SER A C 1
ATOM 680 O O . SER A 1 89 ? 1.468 6.283 10.520 1.00 52.06 89 SER A O 1
ATOM 682 N N . MET A 1 90 ? -0.153 5.425 9.236 1.00 61.75 90 MET A N 1
ATOM 683 C CA . MET A 1 90 ? 0.411 4.067 9.223 1.00 61.75 90 MET A CA 1
ATOM 684 C C . MET A 1 90 ? 1.778 4.060 8.516 1.00 61.75 90 MET A C 1
ATOM 686 O O . MET A 1 90 ? 1.820 4.166 7.285 1.00 61.75 90 MET A O 1
ATOM 690 N N . PRO A 1 91 ? 2.908 3.888 9.234 1.00 63.59 91 PRO A N 1
ATOM 691 C CA . PRO A 1 91 ? 4.233 3.980 8.622 1.00 63.59 91 PRO A CA 1
ATOM 692 C C . PRO A 1 91 ? 4.442 2.905 7.552 1.00 63.59 91 PRO A C 1
ATOM 694 O O . PRO A 1 91 ? 5.038 3.182 6.518 1.00 63.59 91 PRO A O 1
ATOM 697 N N . ALA A 1 92 ? 3.863 1.717 7.757 1.00 62.34 92 ALA A N 1
ATOM 698 C CA . ALA A 1 92 ? 3.889 0.619 6.796 1.00 62.34 92 ALA A CA 1
ATOM 699 C C . ALA A 1 92 ? 3.161 0.963 5.483 1.00 62.34 92 ALA A C 1
ATOM 701 O O . ALA A 1 92 ? 3.694 0.712 4.406 1.00 62.34 92 ALA A O 1
ATOM 702 N N . THR A 1 93 ? 1.983 1.593 5.550 1.00 71.00 93 THR A N 1
ATOM 703 C CA . THR A 1 93 ? 1.225 2.019 4.360 1.00 71.00 93 THR A CA 1
ATOM 704 C C . THR A 1 93 ? 1.947 3.138 3.616 1.00 71.00 93 THR A C 1
ATOM 706 O O . THR A 1 93 ? 2.062 3.101 2.393 1.00 71.00 93 THR A O 1
ATOM 709 N N . THR A 1 94 ? 2.492 4.113 4.345 1.00 70.31 94 THR A N 1
ATOM 710 C CA . THR A 1 94 ? 3.294 5.200 3.767 1.00 70.31 94 THR A CA 1
ATOM 711 C C . THR A 1 94 ? 4.557 4.666 3.095 1.00 70.31 94 THR A C 1
ATOM 713 O O . THR A 1 94 ? 4.876 5.068 1.978 1.00 70.31 94 THR A O 1
ATOM 716 N N . GLN A 1 95 ? 5.253 3.724 3.733 1.00 77.94 95 GLN A N 1
ATOM 717 C CA . GLN A 1 95 ? 6.441 3.087 3.173 1.00 77.94 95 GLN A CA 1
ATOM 718 C C . GLN A 1 95 ? 6.103 2.255 1.931 1.00 77.94 95 GLN A C 1
ATOM 720 O O . GLN A 1 95 ? 6.808 2.360 0.932 1.00 77.94 95 GLN A O 1
ATOM 725 N N . ALA A 1 96 ? 4.998 1.504 1.948 1.00 76.62 96 ALA A N 1
ATOM 726 C CA . ALA A 1 96 ? 4.524 0.756 0.786 1.00 76.62 96 ALA A CA 1
ATOM 727 C C . ALA A 1 96 ? 4.176 1.682 -0.393 1.00 76.62 96 ALA A C 1
ATOM 729 O O . ALA A 1 96 ? 4.600 1.438 -1.519 1.00 76.62 96 ALA A O 1
ATOM 730 N N . LEU A 1 97 ? 3.464 2.788 -0.147 1.00 82.94 97 LEU A N 1
ATOM 731 C CA . LEU A 1 97 ? 3.157 3.786 -1.179 1.00 82.94 97 LEU A CA 1
ATOM 732 C C . LEU A 1 97 ? 4.415 4.466 -1.727 1.00 82.94 97 LEU A C 1
ATOM 734 O O . LEU A 1 97 ? 4.494 4.743 -2.923 1.00 82.94 97 LEU A O 1
ATOM 738 N N . ASN A 1 98 ? 5.392 4.752 -0.868 1.00 85.12 98 ASN A N 1
ATOM 739 C CA . ASN A 1 98 ? 6.664 5.323 -1.289 1.00 85.12 98 ASN A CA 1
ATOM 740 C C . ASN A 1 98 ? 7.483 4.343 -2.131 1.00 85.12 98 ASN A C 1
ATOM 742 O O . ASN A 1 98 ? 8.077 4.768 -3.117 1.00 85.12 98 ASN A O 1
ATOM 7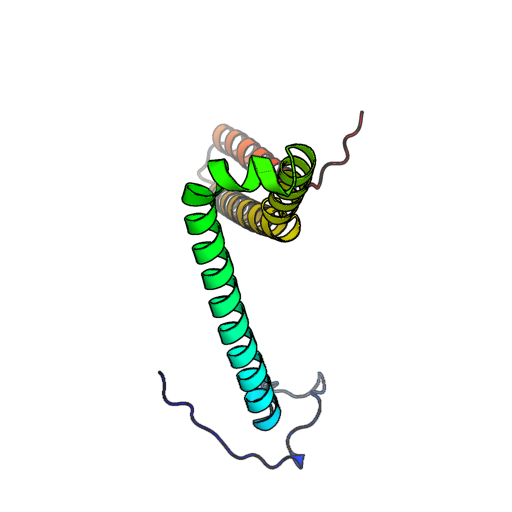46 N N . GLU A 1 99 ? 7.471 3.054 -1.791 1.00 89.44 99 GLU A N 1
ATOM 747 C CA . GLU A 1 99 ? 8.123 2.013 -2.585 1.00 89.44 99 GLU A CA 1
ATOM 748 C C . GLU A 1 99 ? 7.462 1.863 -3.959 1.00 89.44 99 GLU A C 1
ATOM 750 O O . GLU A 1 99 ? 8.160 1.887 -4.966 1.00 89.44 99 GLU A O 1
ATOM 755 N N . ILE A 1 100 ? 6.126 1.827 -4.031 1.00 89.31 100 ILE A N 1
ATOM 756 C CA . ILE A 1 100 ? 5.387 1.783 -5.308 1.00 89.31 100 ILE A CA 1
ATOM 757 C C . ILE A 1 100 ? 5.740 2.992 -6.188 1.00 89.31 100 ILE A C 1
ATOM 759 O O . ILE A 1 100 ? 6.004 2.851 -7.382 1.00 89.31 100 ILE A O 1
ATOM 763 N N . LYS A 1 101 ? 5.781 4.198 -5.604 1.00 91.75 101 LYS A N 1
ATOM 764 C CA . LYS A 1 101 ? 6.197 5.410 -6.326 1.00 91.75 101 LYS A CA 1
ATOM 765 C C . LYS A 1 101 ? 7.653 5.325 -6.786 1.00 91.75 101 LYS A C 1
ATOM 767 O O . LYS A 1 101 ? 7.950 5.746 -7.898 1.00 91.75 101 LYS A O 1
ATOM 772 N N . ALA A 1 102 ? 8.550 4.805 -5.949 1.00 93.12 102 ALA A N 1
ATOM 773 C CA . ALA A 1 102 ? 9.963 4.661 -6.280 1.00 93.12 102 ALA A CA 1
ATOM 774 C C . ALA A 1 102 ? 10.177 3.662 -7.428 1.00 93.12 102 ALA A C 1
ATOM 776 O O . ALA A 1 102 ? 10.904 3.978 -8.363 1.00 93.12 102 ALA A O 1
ATOM 777 N N . GLN A 1 103 ? 9.476 2.525 -7.412 1.00 93.31 103 GLN A N 1
ATOM 778 C CA . GLN A 1 103 ? 9.497 1.532 -8.491 1.00 93.31 103 GLN A CA 1
ATOM 779 C C . GLN A 1 103 ? 9.027 2.124 -9.820 1.00 93.31 103 GLN A C 1
ATOM 781 O O . GLN A 1 103 ? 9.734 2.006 -10.815 1.00 93.31 103 GLN A O 1
ATOM 786 N N . GLY A 1 104 ? 7.907 2.854 -9.833 1.00 93.44 104 GLY A N 1
ATOM 787 C CA . GLY A 1 104 ? 7.434 3.506 -11.059 1.00 93.44 104 GLY A CA 1
ATOM 788 C C . GLY A 1 104 ? 8.421 4.541 -11.620 1.00 93.44 104 GLY A C 1
ATOM 789 O O . GLY A 1 104 ? 8.534 4.708 -12.833 1.00 93.44 104 GLY A O 1
ATOM 790 N N . VAL A 1 105 ? 9.170 5.229 -10.751 1.00 94.50 105 VAL A N 1
ATOM 791 C CA . VAL A 1 105 ? 10.222 6.170 -11.169 1.00 94.50 105 VAL A CA 1
ATOM 792 C C . VAL A 1 105 ? 11.458 5.437 -11.698 1.00 94.50 105 VAL A C 1
ATOM 794 O O . VAL A 1 105 ? 12.046 5.893 -12.679 1.00 94.50 105 VAL A O 1
ATOM 797 N N . ASP A 1 106 ? 11.842 4.315 -11.088 1.00 94.38 106 ASP A N 1
ATOM 798 C CA . ASP A 1 106 ? 12.959 3.483 -11.549 1.00 94.38 106 ASP A CA 1
ATOM 799 C C . ASP A 1 106 ? 12.659 2.852 -12.916 1.00 94.38 106 ASP A C 1
ATOM 801 O O . ASP A 1 106 ? 13.495 2.916 -13.816 1.00 94.38 106 ASP A O 1
ATOM 805 N N . GLU A 1 107 ? 11.450 2.319 -13.112 1.00 94.44 107 GLU A N 1
ATOM 806 C CA . GLU A 1 107 ? 10.995 1.790 -14.404 1.00 94.44 107 GLU A CA 1
ATOM 807 C C . GLU A 1 107 ? 11.017 2.871 -15.490 1.00 94.44 107 GLU A C 1
ATOM 809 O O . GLU A 1 107 ? 11.534 2.651 -16.586 1.00 94.44 107 GLU A O 1
ATOM 814 N N . PHE A 1 108 ? 10.535 4.077 -15.175 1.00 92.44 108 PHE A N 1
ATOM 815 C CA . PHE A 1 108 ? 10.610 5.211 -16.095 1.00 92.44 108 PHE A CA 1
ATOM 816 C C . PHE A 1 108 ? 12.058 5.592 -16.437 1.00 92.44 108 PHE A C 1
ATOM 818 O O . PHE A 1 108 ? 12.366 5.910 -17.587 1.00 92.44 108 PHE A O 1
ATOM 825 N N . ALA A 1 109 ? 12.960 5.569 -15.453 1.00 92.19 109 ALA A N 1
ATOM 826 C CA . ALA A 1 109 ? 14.371 5.865 -15.667 1.00 92.19 109 ALA A CA 1
ATOM 827 C C . ALA A 1 109 ? 15.052 4.813 -16.559 1.00 92.19 109 ALA A C 1
ATOM 829 O O . ALA A 1 109 ? 15.803 5.193 -17.457 1.00 92.19 109 ALA A O 1
ATOM 830 N N . ALA A 1 110 ? 14.747 3.529 -16.359 1.00 90.69 110 ALA A N 1
ATOM 831 C CA . ALA A 1 110 ? 15.258 2.426 -17.172 1.00 90.69 110 ALA A CA 1
ATOM 832 C C . ALA A 1 110 ? 14.765 2.502 -18.628 1.00 90.69 110 ALA A C 1
ATOM 834 O O . ALA A 1 110 ? 15.548 2.338 -19.564 1.00 90.69 110 ALA A O 1
ATOM 835 N N . GLU A 1 111 ? 13.488 2.833 -18.836 1.00 90.69 111 GLU A N 1
ATOM 836 C CA . GLU A 1 111 ? 12.934 3.030 -20.180 1.00 90.69 111 GLU A CA 1
ATOM 837 C C . GLU A 1 111 ? 13.577 4.236 -20.882 1.00 90.69 111 GLU A C 1
ATOM 839 O O . GLU A 1 111 ? 13.915 4.196 -22.063 1.00 90.69 111 GLU A O 1
ATOM 844 N N . MET A 1 112 ? 13.821 5.322 -20.147 1.00 86.50 112 MET A N 1
ATOM 845 C CA . MET A 1 112 ? 14.542 6.476 -20.683 1.00 86.50 112 MET A CA 1
ATOM 846 C C . MET A 1 112 ? 15.996 6.137 -21.031 1.00 86.50 112 MET A C 1
ATOM 848 O O . MET A 1 112 ? 16.514 6.653 -22.021 1.00 86.50 112 MET A O 1
ATOM 852 N N . GLU A 1 113 ? 16.656 5.285 -20.248 1.00 87.12 113 GLU A N 1
ATOM 853 C CA . GLU A 1 113 ? 18.022 4.832 -20.514 1.00 87.12 113 GLU A CA 1
ATOM 854 C C . GLU A 1 113 ? 18.102 4.027 -21.816 1.00 87.12 113 GLU A C 1
ATOM 856 O O . GLU A 1 113 ? 18.934 4.342 -22.674 1.00 87.12 113 GLU A O 1
ATOM 861 N N . SER A 1 114 ? 17.159 3.106 -22.040 1.00 85.00 114 SER A N 1
ATOM 862 C CA . SER A 1 114 ? 17.084 2.303 -23.269 1.00 85.00 114 SER A CA 1
ATOM 863 C C . SER A 1 114 ? 16.940 3.169 -24.533 1.00 85.00 114 SER A C 1
ATOM 865 O O . SER A 1 114 ? 17.585 2.921 -25.554 1.00 85.00 114 SER A O 1
ATOM 867 N N . ILE A 1 115 ? 16.176 4.264 -24.452 1.00 82.56 115 ILE A N 1
ATOM 868 C CA . ILE A 1 115 ? 16.024 5.241 -25.542 1.00 82.56 115 ILE A CA 1
ATOM 869 C C . ILE A 1 115 ? 17.327 6.024 -25.773 1.00 82.56 115 ILE A C 1
ATOM 871 O O . ILE A 1 115 ? 17.634 6.424 -26.902 1.00 82.56 115 ILE A O 1
ATOM 875 N N . THR A 1 116 ? 18.115 6.272 -24.723 1.00 77.81 116 THR A N 1
ATOM 876 C CA . THR A 1 116 ? 19.374 7.024 -24.848 1.00 77.81 116 THR A CA 1
ATOM 877 C C . THR A 1 116 ? 20.511 6.253 -25.495 1.00 77.81 116 THR A C 1
ATOM 879 O O . THR A 1 116 ? 21.413 6.882 -26.065 1.00 77.81 116 THR A O 1
ATOM 882 N N . ASP A 1 117 ? 20.441 4.926 -25.483 1.00 75.88 117 ASP A N 1
ATOM 883 C CA . ASP A 1 117 ? 21.422 4.059 -26.132 1.00 75.88 117 ASP A CA 1
ATOM 884 C C . ASP A 1 117 ? 21.284 4.018 -27.656 1.00 75.88 117 ASP A C 1
ATOM 886 O O . ASP A 1 117 ? 22.213 3.608 -28.348 1.00 75.88 117 ASP A O 1
ATOM 890 N N . ILE A 1 118 ? 20.206 4.569 -28.220 1.00 76.19 118 ILE A N 1
ATOM 891 C CA . ILE A 1 118 ? 20.041 4.687 -29.670 1.00 76.19 118 ILE A CA 1
ATOM 892 C C . ILE A 1 118 ? 21.166 5.565 -30.258 1.00 76.19 118 ILE A C 1
ATOM 894 O O . ILE A 1 118 ? 21.341 6.735 -29.900 1.00 76.19 118 ILE A O 1
ATOM 898 N N . ASP A 1 119 ? 21.938 5.014 -31.201 1.00 70.56 119 ASP A N 1
ATOM 899 C CA . ASP A 1 119 ? 23.106 5.670 -31.818 1.00 70.56 119 ASP A CA 1
ATOM 900 C C . ASP A 1 119 ? 22.779 6.975 -32.561 1.00 70.56 119 ASP A C 1
ATOM 902 O O . ASP A 1 119 ? 23.632 7.853 -32.707 1.00 70.56 119 ASP A O 1
ATOM 906 N N . SER A 1 120 ? 21.526 7.150 -32.985 1.00 76.94 120 SER A N 1
ATOM 907 C CA . SER A 1 120 ? 21.051 8.363 -33.659 1.00 76.94 120 SER A CA 1
ATOM 908 C C . SER A 1 120 ? 20.843 9.555 -32.714 1.00 76.94 120 SER A C 1
ATOM 910 O O . SER A 1 120 ? 20.675 10.690 -33.176 1.00 76.94 120 SER A O 1
ATOM 912 N N . LEU A 1 121 ? 20.877 9.350 -31.390 1.00 75.38 121 LEU A N 1
ATOM 913 C CA . LEU A 1 121 ? 20.771 10.444 -30.430 1.00 75.38 121 LEU A CA 1
ATOM 914 C C . LEU A 1 121 ? 22.085 11.239 -30.369 1.00 75.38 121 LEU A C 1
ATOM 916 O O . LEU A 1 121 ? 23.115 10.770 -29.888 1.00 75.38 121 LEU A O 1
ATOM 920 N N . GLY A 1 122 ? 22.045 12.503 -30.798 1.00 83.44 122 GLY A N 1
ATOM 921 C CA . GLY A 1 122 ? 23.198 13.402 -30.702 1.00 83.44 122 GLY A CA 1
ATOM 922 C C . GLY A 1 122 ? 23.710 13.585 -29.260 1.00 83.44 122 GLY A C 1
ATOM 923 O O . GLY A 1 122 ? 22.929 13.621 -28.306 1.00 83.44 122 GLY A O 1
ATOM 924 N N . LYS A 1 123 ? 25.030 13.788 -29.101 1.00 83.81 123 LYS A N 1
ATOM 925 C CA . LYS A 1 123 ? 25.745 13.876 -27.802 1.00 83.81 123 LYS A CA 1
ATOM 926 C C . LYS A 1 123 ? 25.082 14.800 -26.769 1.00 83.81 123 LYS A C 1
ATOM 928 O O . LYS A 1 123 ? 25.025 14.479 -25.583 1.00 83.81 123 LYS A O 1
ATOM 933 N N . THR A 1 124 ? 24.556 15.946 -27.203 1.00 83.88 124 THR A N 1
ATOM 934 C CA . THR A 1 124 ? 23.870 16.902 -26.317 1.00 83.88 124 THR A CA 1
ATOM 935 C C . THR A 1 124 ? 22.579 16.330 -25.733 1.00 83.88 124 THR A C 1
ATOM 937 O O . THR A 1 124 ? 22.322 16.532 -24.549 1.00 83.88 124 THR A O 1
ATOM 940 N N . ARG A 1 125 ? 21.796 15.588 -26.529 1.00 82.00 125 ARG A N 1
ATOM 941 C CA . ARG A 1 125 ? 20.543 14.964 -26.082 1.00 82.00 125 ARG A CA 1
ATOM 9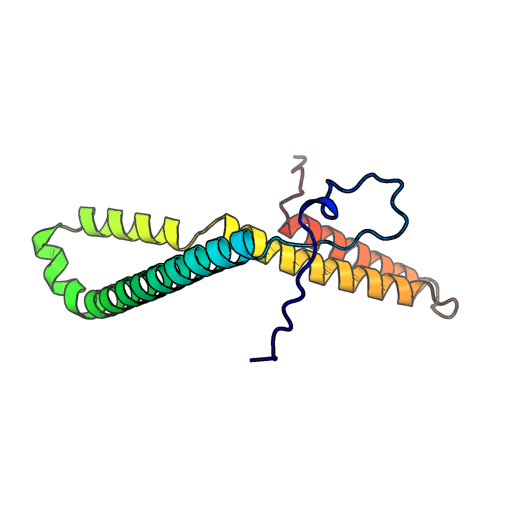42 C C . ARG A 1 125 ? 20.814 13.807 -25.123 1.00 82.00 125 ARG A C 1
ATOM 944 O O . ARG A 1 125 ? 20.185 13.773 -24.071 1.00 82.00 125 ARG A O 1
ATOM 951 N N . LYS A 1 126 ? 21.820 12.964 -25.409 1.00 84.88 126 LYS A N 1
ATOM 952 C CA . LYS A 1 126 ? 22.265 11.902 -24.483 1.00 84.88 126 LYS A CA 1
ATOM 953 C C . LYS A 1 126 ? 22.642 12.474 -23.116 1.00 84.88 126 LYS A C 1
ATOM 955 O O . LYS A 1 126 ? 22.131 12.029 -22.098 1.00 84.88 126 LYS A O 1
ATOM 960 N N . ARG A 1 127 ? 23.448 13.542 -23.084 1.00 83.94 127 ARG A N 1
ATOM 961 C CA . ARG A 1 127 ? 23.865 14.198 -21.831 1.00 83.94 127 ARG A CA 1
ATOM 962 C C . ARG A 1 127 ? 22.697 14.779 -21.027 1.00 83.94 127 ARG A C 1
ATOM 964 O O . ARG A 1 127 ? 22.723 14.723 -19.802 1.00 83.94 127 ARG A O 1
ATOM 971 N N . ILE A 1 128 ? 21.699 15.367 -21.689 1.00 85.56 128 ILE A N 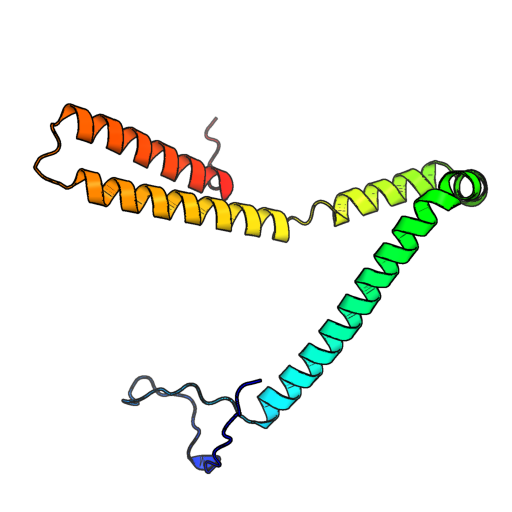1
ATOM 972 C CA . ILE A 1 128 ? 20.506 15.896 -21.009 1.00 85.56 128 ILE A CA 1
ATOM 973 C C . ILE A 1 128 ? 19.685 14.746 -20.420 1.00 85.56 128 ILE A C 1
ATOM 975 O O . ILE A 1 128 ? 19.332 14.799 -19.246 1.00 85.56 128 ILE A O 1
ATOM 979 N N . ALA A 1 129 ? 19.441 13.693 -21.196 1.00 86.19 129 ALA A N 1
ATOM 980 C CA . ALA A 1 129 ? 18.667 12.543 -20.746 1.00 86.19 129 ALA A CA 1
ATOM 981 C C . ALA A 1 129 ? 19.341 11.802 -19.578 1.00 86.19 129 ALA A C 1
ATOM 983 O O . ALA A 1 129 ? 18.686 11.527 -18.579 1.00 86.19 129 ALA A O 1
ATOM 984 N N . HIS A 1 130 ? 20.664 11.620 -19.616 1.00 87.00 130 HIS A N 1
ATOM 985 C CA . HIS A 1 130 ? 21.423 11.031 -18.506 1.00 87.00 130 HIS A CA 1
ATOM 986 C C . HIS A 1 130 ? 21.291 11.838 -17.200 1.00 87.00 130 HIS A C 1
ATOM 988 O O . HIS A 1 130 ? 21.204 11.269 -16.110 1.00 87.00 130 HIS A O 1
ATOM 994 N N . ARG A 1 131 ? 21.213 13.178 -17.286 1.00 89.38 131 ARG A N 1
ATOM 995 C CA . ARG A 1 131 ? 20.925 14.025 -16.115 1.00 89.38 131 ARG A CA 1
ATOM 996 C C . ARG A 1 131 ? 19.514 13.797 -15.575 1.00 89.38 131 ARG A C 1
ATOM 998 O O . ARG A 1 131 ? 19.354 13.783 -14.359 1.00 89.38 131 ARG A O 1
ATOM 1005 N N . PHE A 1 132 ? 18.516 13.627 -16.441 1.00 88.62 132 PHE A N 1
ATOM 1006 C CA . PHE A 1 132 ? 17.146 13.319 -16.019 1.00 88.62 132 PHE A CA 1
ATOM 1007 C C . PHE A 1 132 ? 17.047 11.942 -15.359 1.00 88.62 132 PHE A C 1
ATOM 1009 O O . PHE A 1 132 ? 16.478 11.851 -14.277 1.00 88.62 132 PHE A O 1
ATOM 1016 N N . ILE A 1 133 ? 17.675 10.916 -15.938 1.00 91.75 133 ILE A N 1
ATOM 1017 C CA . ILE A 1 133 ? 17.739 9.562 -15.366 1.00 91.75 133 ILE A CA 1
ATOM 1018 C C . ILE A 1 133 ? 18.395 9.599 -13.980 1.00 91.75 133 ILE A C 1
ATOM 1020 O O . ILE A 1 133 ? 17.839 9.093 -13.012 1.00 91.75 133 ILE A O 1
ATOM 1024 N N . THR A 1 134 ? 19.514 10.317 -13.841 1.00 91.31 134 THR A N 1
ATOM 1025 C CA . THR A 1 134 ? 20.192 10.498 -12.543 1.00 91.31 134 THR A CA 1
ATOM 1026 C C . THR A 1 134 ? 19.314 11.208 -11.503 1.00 91.31 134 THR A C 1
ATOM 1028 O O . THR A 1 134 ? 19.417 10.942 -10.308 1.00 91.31 134 THR A O 1
ATOM 1031 N N . LEU A 1 135 ? 18.481 12.166 -11.918 1.00 92.25 135 LEU A N 1
ATOM 1032 C CA . LEU A 1 135 ? 17.565 12.857 -11.005 1.00 92.25 135 LEU A CA 1
ATOM 1033 C C . LEU A 1 135 ? 16.386 11.966 -10.608 1.00 92.25 135 LEU A C 1
ATOM 1035 O O . LEU A 1 135 ? 16.005 11.971 -9.440 1.00 92.25 135 LEU A O 1
ATOM 1039 N N . ALA A 1 136 ? 15.849 11.192 -11.551 1.00 91.25 136 ALA A N 1
ATOM 1040 C CA . ALA A 1 136 ? 14.776 10.238 -11.309 1.00 91.25 136 ALA A CA 1
ATOM 1041 C C . ALA A 1 136 ? 15.211 9.161 -10.303 1.00 91.25 136 ALA A C 1
ATOM 1043 O O . ALA A 1 136 ? 14.547 8.977 -9.287 1.00 91.25 136 ALA A O 1
ATOM 1044 N N . THR A 1 137 ? 16.382 8.550 -10.489 1.00 92.00 137 THR A N 1
ATOM 1045 C CA . THR A 1 137 ? 16.904 7.532 -9.558 1.00 92.00 137 THR A CA 1
ATOM 1046 C C . THR A 1 137 ? 17.184 8.100 -8.165 1.00 92.00 137 THR A C 1
ATOM 1048 O O . THR A 1 137 ? 16.872 7.473 -7.153 1.00 92.00 137 THR A O 1
ATOM 1051 N N . LYS A 1 138 ? 17.692 9.337 -8.070 1.00 91.62 138 LYS A N 1
ATOM 1052 C CA . LYS A 1 138 ? 17.843 10.036 -6.779 1.00 91.62 138 LYS A CA 1
ATOM 1053 C C . LYS A 1 138 ? 16.504 10.326 -6.105 1.00 91.62 138 LYS A C 1
ATOM 1055 O O . LYS A 1 138 ? 16.404 10.224 -4.884 1.00 91.62 138 LYS A O 1
ATOM 1060 N N . PHE A 1 139 ? 15.485 10.686 -6.879 1.00 91.75 139 PHE A N 1
ATOM 1061 C CA . PHE A 1 139 ? 14.140 10.905 -6.360 1.00 91.75 139 PHE A CA 1
ATOM 1062 C C . PHE A 1 139 ? 13.523 9.598 -5.845 1.00 91.75 139 PHE A C 1
ATOM 1064 O O . PHE A 1 139 ? 13.039 9.577 -4.713 1.00 91.75 139 PHE A O 1
ATOM 1071 N N . ALA A 1 140 ? 13.639 8.497 -6.592 1.00 91.75 140 ALA A N 1
ATOM 1072 C CA . ALA A 1 140 ? 13.214 7.168 -6.152 1.00 91.75 140 ALA A CA 1
ATOM 1073 C C . ALA A 1 140 ? 13.909 6.749 -4.844 1.00 91.75 140 ALA A C 1
ATOM 1075 O O . ALA A 1 140 ? 13.252 6.342 -3.887 1.00 91.75 140 ALA A O 1
ATOM 1076 N N . ALA A 1 141 ? 15.226 6.955 -4.741 1.00 89.88 141 ALA A N 1
ATOM 1077 C CA . ALA A 1 141 ? 15.976 6.712 -3.507 1.00 89.88 141 ALA A CA 1
ATOM 1078 C C . ALA A 1 141 ? 15.496 7.581 -2.326 1.00 89.88 141 ALA A C 1
ATOM 1080 O O . ALA A 1 141 ? 15.438 7.108 -1.190 1.00 89.88 141 ALA A O 1
ATOM 1081 N N . SER A 1 142 ? 15.110 8.838 -2.576 1.00 91.19 142 SER A N 1
ATOM 1082 C CA . SER A 1 142 ? 14.581 9.727 -1.531 1.00 91.19 142 SER A CA 1
ATOM 1083 C C . SER A 1 142 ? 13.229 9.259 -0.986 1.00 91.19 142 SER A C 1
ATOM 1085 O O . SER A 1 142 ? 12.994 9.349 0.217 1.00 91.19 142 SER A O 1
ATOM 1087 N N . LEU A 1 143 ? 12.373 8.684 -1.840 1.00 87.81 143 LEU A N 1
ATOM 1088 C CA . LEU A 1 143 ? 11.085 8.118 -1.432 1.00 87.81 143 LEU A CA 1
ATOM 1089 C C . LEU A 1 143 ? 11.275 6.917 -0.495 1.00 87.81 143 LEU A C 1
ATOM 1091 O O . LEU A 1 143 ? 10.530 6.767 0.473 1.00 87.81 143 LEU A O 1
ATOM 1095 N N . ARG A 1 144 ? 12.320 6.113 -0.725 1.00 88.69 144 ARG A N 1
ATOM 1096 C CA . ARG A 1 144 ? 12.692 4.966 0.122 1.00 88.69 144 ARG A CA 1
ATOM 1097 C C . ARG A 1 144 ? 13.361 5.356 1.444 1.00 88.69 144 ARG A C 1
ATOM 1099 O O . ARG A 1 144 ? 13.636 4.487 2.266 1.00 88.69 144 ARG A O 1
ATOM 1106 N N . GLY A 1 145 ? 13.652 6.642 1.657 1.00 80.38 145 GLY A N 1
ATOM 1107 C CA . GLY A 1 145 ? 14.405 7.110 2.823 1.00 80.38 145 GLY A CA 1
ATOM 1108 C C . GLY A 1 145 ? 15.904 6.795 2.755 1.00 80.38 145 GLY A C 1
ATOM 1109 O O . GLY A 1 145 ? 16.601 6.890 3.761 1.00 80.38 145 GLY A O 1
ATOM 1110 N N . SER A 1 146 ? 16.427 6.436 1.577 1.00 57.62 146 SER A N 1
ATOM 1111 C CA . SER A 1 146 ? 17.835 6.092 1.348 1.00 57.62 146 SER A CA 1
ATOM 1112 C C . SER A 1 146 ? 18.696 7.346 1.139 1.00 57.62 146 SER A C 1
ATOM 1114 O O . SER A 1 146 ? 19.336 7.512 0.100 1.00 57.62 146 SER A O 1
ATOM 1116 N N . HIS A 1 147 ? 18.701 8.267 2.105 1.00 45.72 147 HIS A N 1
ATOM 1117 C CA . HIS A 1 147 ? 19.682 9.352 2.155 1.00 45.72 147 HIS A CA 1
ATOM 1118 C C . HIS A 1 147 ? 20.467 9.285 3.465 1.00 45.72 147 HIS A C 1
ATOM 1120 O O . HIS A 1 147 ? 19.932 9.563 4.536 1.00 45.72 147 HIS A O 1
ATOM 1126 N N . GLU A 1 148 ? 21.766 8.990 3.365 1.00 40.09 148 GLU A N 1
ATOM 1127 C CA . GLU A 1 148 ? 22.720 9.579 4.299 1.00 40.09 148 GLU A CA 1
ATOM 1128 C C . GLU A 1 148 ? 22.645 11.096 4.102 1.00 40.09 148 GLU A C 1
ATOM 1130 O O . GLU A 1 148 ? 23.088 11.634 3.084 1.00 40.09 148 GLU A O 1
ATOM 1135 N N . ILE A 1 149 ? 22.064 11.797 5.073 1.00 39.81 149 ILE A N 1
ATOM 1136 C CA . ILE A 1 149 ? 22.280 13.231 5.231 1.00 39.81 149 ILE A CA 1
ATOM 1137 C C . ILE A 1 149 ? 23.740 13.376 5.663 1.00 39.81 149 ILE A C 1
ATOM 1139 O O . ILE A 1 149 ? 24.056 13.278 6.847 1.00 39.81 149 ILE A O 1
ATOM 1143 N N . LYS A 1 150 ? 24.655 13.566 4.710 1.00 37.41 150 LYS A N 1
ATOM 1144 C CA . LYS A 1 150 ? 25.961 14.132 5.045 1.00 37.41 150 LYS A CA 1
ATOM 1145 C C . LYS A 1 150 ? 25.780 15.638 5.189 1.00 37.41 150 LYS A C 1
ATOM 1147 O O . LYS A 1 150 ? 25.514 16.329 4.205 1.00 37.41 150 LYS A O 1
ATOM 1152 N N . SER A 1 151 ? 25.833 16.069 6.451 1.00 37.12 151 SER A N 1
ATOM 1153 C CA . SER A 1 151 ? 26.068 17.454 6.868 1.00 37.12 151 SER A CA 1
ATOM 1154 C C . SER A 1 151 ? 27.365 18.004 6.286 1.00 37.12 151 SER A C 1
ATOM 1156 O O . SER A 1 151 ? 28.270 17.199 5.969 1.00 37.12 151 SER A O 1
#

Organism: Yersinia enterocolitica (NCBI:txid630)

Secondary structure (DSSP, 8-state):
----------GGG--PPPTT-S----PPPHHHHHHHHHHHHHHHHHHHHHHHHHHHHHHHHHHHTTTHHHHTHHHHHHHHHHHHHHHHS-HHHHHHHHHHHHHHHHHHHHHHHHHHT-TTS-HHHHHHHHHHHHHHHHHHHHHTT------